Protein 1BD8 (pdb70)

Nearest PDB structures (foldseek):
  1bd8-assembly1_A  TM=1.006E+00  e=9.108E-25  Homo sapiens
  1bi8-assembly1_D  TM=9.959E-01  e=3.108E-21  Homo sapiens
  1blx-assembly1_B  TM=1.001E+00  e=1.678E-20  Mus musculus
  1ap7-assembly1_A  TM=9.132E-01  e=1.038E-16  Mus musculus
  1mx6-assembly2_B  TM=9.362E-01  e=1.649E-12  Homo sapiens

Structure (mmCIF, N/CA/C/O backbone):
data_1BD8
#
_entry.id   1BD8
#
_cell.length_a   28.470
_cell.length_b   54.560
_cell.length_c   45.590
_cell.angle_alpha   90.00
_cell.angle_beta   90.16
_cell.angle_gamma   90.00
#
_symmetry.space_group_name_H-M   'P 1 21 1'
#
loop_
_entity.id
_entity.type
_entity.pdbx_description
1 polymer 'P19INK4D CDK4/6 INHIBITOR'
2 water water
#
loop_
_atom_site.group_PDB
_atom_site.id
_atom_site.type_symbol
_atom_site.label_atom_id
_atom_site.label_alt_id
_atom_site.label_comp_id
_atom_site.label_asym_id
_atom_site.label_entity_id
_atom_site.label_seq_id
_atom_site.pdbx_PDB_ins_code
_atom_site.Cartn_x
_atom_site.Cartn_y
_atom_site.Cartn_z
_atom_site.occupancy
_atom_site.B_iso_or_equiv
_atom_site.auth_seq_id
_atom_site.auth_comp_id
_atom_site.auth_asym_id
_atom_site.auth_atom_id
_atom_site.pdbx_PDB_model_num
ATOM 1 N N . ARG A 1 1 ? 24.876 -7.669 37.755 1.00 19.80 7 ARG A N 1
ATOM 2 C CA . ARG A 1 1 ? 23.579 -7.228 38.333 1.00 15.93 7 ARG A CA 1
ATOM 3 C C . ARG A 1 1 ? 23.227 -5.778 38.018 1.00 12.32 7 ARG A C 1
ATOM 4 O O . ARG A 1 1 ? 22.020 -5.499 38.068 1.00 10.06 7 ARG A O 1
ATOM 12 N N . ALA A 1 2 ? 24.107 -4.883 37.637 1.00 10.57 8 ALA A N 1
ATOM 13 C CA . ALA A 1 2 ? 23.679 -3.531 37.254 1.00 10.12 8 ALA A CA 1
ATOM 14 C C . ALA A 1 2 ? 22.716 -3.641 36.060 1.00 8.79 8 ALA A C 1
ATOM 15 O O . ALA A 1 2 ? 21.661 -3.013 36.092 1.00 6.53 8 ALA A O 1
ATOM 17 N N . GLY A 1 3 ? 23.065 -4.427 35.050 1.00 8.27 9 GLY A N 1
ATOM 18 C CA . GLY A 1 3 ? 22.199 -4.656 33.892 1.00 9.32 9 GLY A CA 1
ATOM 19 C C . GLY A 1 3 ? 20.848 -5.233 34.237 1.00 9.28 9 GLY A C 1
ATOM 20 O O . GLY A 1 3 ? 19.827 -4.825 33.658 1.00 7.72 9 GLY A O 1
ATOM 21 N N . ASP A 1 4 ? 20.746 -6.135 35.230 1.00 10.04 10 ASP A N 1
ATOM 22 C CA . ASP A 1 4 ? 19.479 -6.655 35.669 1.00 8.90 10 ASP A CA 1
ATOM 23 C C . ASP A 1 4 ? 18.657 -5.578 36.366 1.00 7.39 10 ASP A C 1
ATOM 24 O O . ASP A 1 4 ? 17.451 -5.523 36.181 1.00 6.67 10 ASP A O 1
ATOM 29 N N . ARG A 1 5 ? 19.295 -4.757 37.216 1.00 6.24 11 ARG A N 1
ATOM 30 C CA . ARG A 1 5 ? 18.569 -3.698 37.905 1.00 6.14 11 ARG A CA 1
ATOM 31 C C . ARG A 1 5 ? 18.026 -2.647 36.943 1.00 4.18 11 ARG A C 1
ATOM 32 O O . ARG A 1 5 ? 16.893 -2.197 37.123 1.00 5.96 11 ARG A O 1
ATOM 40 N N . LEU A 1 6 ? 18.846 -2.252 35.982 1.00 6.09 12 LEU A N 1
ATOM 41 C CA . LEU A 1 6 ? 18.382 -1.228 35.030 1.00 6.74 12 LEU A CA 1
ATOM 42 C C . LEU A 1 6 ? 17.286 -1.800 34.152 1.00 7.19 12 LEU A C 1
ATOM 43 O O . LEU A 1 6 ? 16.281 -1.107 33.935 1.00 5.17 12 LEU A O 1
ATOM 48 N N . SER A 1 7 ? 17.479 -3.028 33.633 1.00 7.11 13 SER A N 1
ATOM 49 C CA . SER A 1 7 ? 16.412 -3.655 32.848 1.00 8.34 13 SER A CA 1
ATOM 50 C C . SER A 1 7 ? 15.106 -3.776 33.595 1.00 8.16 13 SER A C 1
ATOM 51 O O . SER A 1 7 ? 14.000 -3.522 33.070 1.00 6.23 13 SER A O 1
ATOM 54 N N . GLY A 1 8 ? 15.164 -4.227 34.846 1.00 6.94 14 GLY A N 1
ATOM 55 C CA . GLY A 1 8 ? 14.048 -4.366 35.741 1.00 7.26 14 GLY A CA 1
ATOM 56 C C . GLY A 1 8 ? 13.300 -3.067 35.999 1.00 6.79 14 GLY A C 1
ATOM 57 O O . GLY A 1 8 ? 12.074 -3.022 35.878 1.00 8.35 14 GLY A O 1
ATOM 58 N N . ALA A 1 9 ? 14.053 -1.990 36.271 1.00 6.38 15 ALA A N 1
ATOM 59 C CA . ALA A 1 9 ? 13.420 -0.684 36.458 1.00 6.27 15 ALA A CA 1
ATOM 60 C C . ALA A 1 9 ? 12.739 -0.216 35.171 1.00 4.38 15 ALA A C 1
ATOM 61 O O . ALA A 1 9 ? 11.650 0.343 35.202 1.00 5.07 15 ALA A O 1
ATOM 63 N N . ALA A 1 10 ? 13.423 -0.437 34.043 1.00 4.65 16 ALA A N 1
ATOM 64 C CA . ALA A 1 10 ? 12.821 -0.027 32.768 1.00 2.88 16 ALA A CA 1
ATOM 65 C C . ALA A 1 10 ? 11.579 -0.855 32.476 1.00 5.43 16 ALA A C 1
ATOM 66 O O . ALA A 1 10 ? 10.586 -0.308 31.983 1.00 3.71 16 ALA A O 1
ATOM 68 N N . ALA A 1 11 ? 11.604 -2.159 32.764 1.00 5.06 17 ALA A N 1
ATOM 69 C CA . ALA A 1 11 ? 10.431 -2.993 32.454 1.00 8.10 17 ALA A CA 1
ATOM 70 C C . ALA A 1 11 ? 9.239 -2.663 33.329 1.00 9.93 17 ALA A C 1
ATOM 71 O O . ALA A 1 11 ? 8.085 -2.868 32.938 1.00 10.18 17 ALA A O 1
ATOM 73 N N . ARG A 1 12 ? 9.458 -2.190 34.553 1.00 10.35 18 ARG A N 1
ATOM 74 C CA . ARG A 1 12 ? 8.409 -1.781 35.462 1.00 11.96 18 ARG A CA 1
ATOM 75 C C . ARG A 1 12 ? 7.885 -0.378 35.169 1.00 11.71 18 ARG A C 1
ATOM 76 O O . ARG A 1 12 ? 6.894 0.037 35.771 1.00 12.21 18 ARG A O 1
ATOM 84 N N . GLY A 1 13 ? 8.588 0.403 34.354 1.00 10.00 19 GLY A N 1
ATOM 85 C CA . GLY A 1 13 ? 8.211 1.773 34.059 1.00 10.91 19 GLY A CA 1
ATOM 86 C C . GLY A 1 13 ? 8.609 2.732 35.176 1.00 11.39 19 GLY A C 1
ATOM 87 O O . GLY A 1 13 ? 8.032 3.813 35.323 1.00 12.26 19 GLY A O 1
ATOM 88 N N . ASP A 1 14 ? 9.579 2.337 35.995 1.00 9.40 20 ASP A N 1
ATOM 89 C 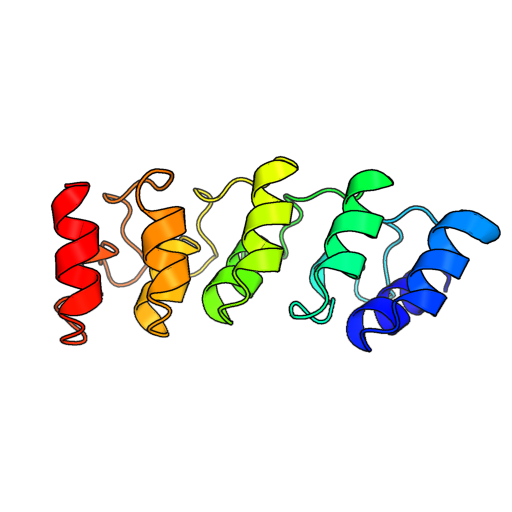CA . ASP A 1 14 ? 10.048 3.155 37.110 1.00 7.57 20 ASP A CA 1
ATOM 90 C C . ASP A 1 14 ? 11.052 4.173 36.592 1.00 6.37 20 ASP A C 1
ATOM 91 O O . ASP A 1 14 ? 12.258 3.958 36.615 1.00 6.36 20 ASP A O 1
ATOM 96 N N . VAL A 1 15 ? 10.544 5.340 36.202 1.00 6.66 21 VAL A N 1
ATOM 97 C CA . VAL A 1 15 ? 11.394 6.400 35.660 1.00 8.63 21 VAL A CA 1
ATOM 98 C C . VAL A 1 15 ? 12.401 6.944 36.665 1.00 8.42 21 VAL A C 1
ATOM 99 O O . VAL A 1 15 ? 13.526 7.277 36.268 1.00 6.33 21 VAL A O 1
ATOM 103 N N . GLN A 1 16 ? 11.979 7.087 37.915 1.00 7.92 22 GLN A N 1
ATOM 104 C CA . GLN A 1 16 ? 12.918 7.602 38.928 1.00 11.29 22 GLN A CA 1
ATOM 105 C C . GLN A 1 16 ? 14.072 6.650 39.176 1.00 8.75 22 GLN A C 1
ATOM 106 O O . GLN A 1 16 ? 15.218 7.091 39.368 1.00 9.58 22 GLN A O 1
ATOM 112 N N . GLU A 1 17 ? 13.826 5.334 39.207 1.00 7.45 23 GLU A N 1
ATOM 113 C CA . GLU A 1 17 ? 14.893 4.359 39.379 1.00 6.78 23 GLU A CA 1
ATOM 114 C C . GLU A 1 17 ? 15.824 4.340 38.175 1.00 4.98 23 GLU A C 1
ATOM 115 O O . GLU A 1 17 ? 17.056 4.339 38.303 1.00 5.51 23 GLU A O 1
ATOM 121 N N . VAL A 1 18 ? 15.262 4.442 36.971 1.00 2.24 24 VAL A N 1
ATOM 122 C CA . VAL A 1 18 ? 16.084 4.526 35.773 1.00 2.00 24 VAL A CA 1
ATOM 123 C C . VAL A 1 18 ? 16.965 5.775 35.864 1.00 3.43 24 VAL A C 1
ATOM 124 O O . VAL A 1 18 ? 18.164 5.672 35.627 1.00 3.05 24 VAL A O 1
ATOM 128 N N . ARG A 1 19 ? 16.418 6.927 36.251 1.00 4.19 25 ARG A N 1
ATOM 129 C CA . ARG A 1 19 ? 17.286 8.114 36.376 1.00 3.12 25 ARG A CA 1
ATOM 130 C C . ARG A 1 19 ? 18.389 7.961 37.415 1.00 3.69 25 ARG A C 1
ATOM 131 O O . ARG A 1 19 ? 19.515 8.413 37.230 1.00 3.65 25 ARG A O 1
ATOM 139 N N . ARG A 1 20 ? 18.048 7.383 38.547 1.00 5.19 26 ARG A N 1
ATOM 140 C CA . ARG A 1 20 ? 18.996 7.158 39.629 1.00 8.04 26 ARG A CA 1
ATOM 141 C C . ARG A 1 20 ? 20.140 6.297 39.124 1.00 6.40 26 ARG A C 1
ATOM 142 O O . ARG A 1 20 ? 21.295 6.622 39.356 1.00 4.21 26 ARG A O 1
ATOM 150 N N . LEU A 1 21 ? 19.823 5.209 38.390 1.00 3.95 27 LEU A N 1
ATOM 151 C CA . LEU A 1 21 ? 20.867 4.302 37.935 1.00 3.53 27 LEU A CA 1
ATOM 152 C C . LEU A 1 21 ? 21.770 4.955 36.895 1.00 5.10 27 LEU A C 1
ATOM 153 O O . LEU A 1 21 ? 22.986 4.806 36.894 1.00 5.24 27 LEU A O 1
ATOM 158 N N . LEU A 1 22 ? 21.150 5.692 35.972 1.00 5.55 28 LEU A N 1
ATOM 159 C CA . LEU A 1 22 ? 21.908 6.325 34.907 1.00 4.47 28 LEU A CA 1
ATOM 160 C C . LEU A 1 22 ? 22.730 7.527 35.373 1.00 3.72 28 LEU A C 1
ATOM 161 O O . LEU A 1 22 ? 23.843 7.698 34.851 1.00 6.67 28 LEU A O 1
ATOM 166 N N . HIS A 1 23 ? 22.168 8.336 36.263 1.00 4.58 29 HIS A N 1
ATOM 167 C CA . HIS A 1 23 ? 22.751 9.628 36.581 1.00 4.36 29 HIS A CA 1
ATOM 168 C C . HIS A 1 23 ? 23.465 9.696 37.929 1.00 5.64 29 HIS A C 1
ATOM 169 O O . HIS A 1 23 ? 24.248 10.640 38.085 1.00 7.50 29 HIS A O 1
ATOM 176 N N . ARG A 1 24 ? 23.108 8.806 38.834 1.00 5.14 30 ARG A N 1
ATOM 177 C CA . ARG A 1 24 ? 23.847 8.761 40.110 1.00 5.20 30 ARG A CA 1
ATOM 178 C C . ARG A 1 24 ? 24.784 7.557 40.109 1.00 5.68 30 ARG A C 1
ATOM 179 O O . ARG A 1 24 ? 26.022 7.769 40.246 1.00 5.21 30 ARG A O 1
ATOM 187 N N . GLU A 1 25 ? 24.363 6.349 39.795 1.00 5.71 31 GLU A N 1
ATOM 188 C CA . GLU A 1 25 ? 25.322 5.243 39.796 1.00 5.16 31 GLU A CA 1
ATOM 189 C C . GLU A 1 25 ? 26.175 5.242 38.543 1.00 6.54 31 GLU A C 1
ATOM 190 O O . GLU A 1 25 ? 27.289 4.732 38.541 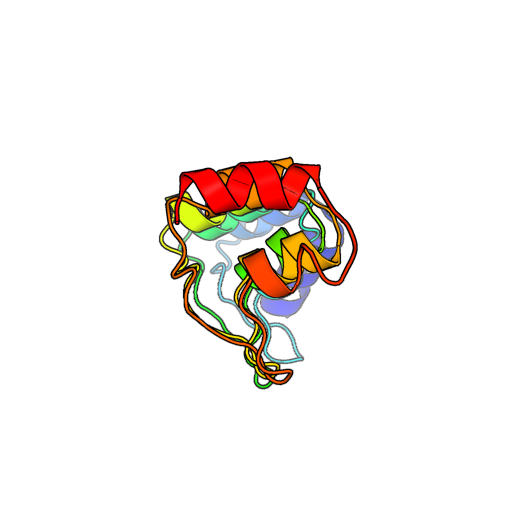1.00 7.84 31 GLU A O 1
ATOM 196 N N . LEU A 1 26 ? 25.723 5.863 37.460 1.00 5.42 32 LEU A N 1
ATOM 197 C CA . LEU A 1 26 ? 26.438 5.975 36.211 1.00 6.13 32 LEU A CA 1
ATOM 198 C C . LEU A 1 26 ? 26.536 4.613 35.499 1.00 6.61 32 LEU A C 1
ATOM 199 O O . LEU A 1 26 ? 27.523 4.232 34.881 1.00 7.04 32 LEU A O 1
ATOM 204 N N . VAL A 1 27 ? 25.446 3.840 35.597 1.00 4.95 33 VAL A N 1
ATOM 205 C CA . VAL A 1 27 ? 25.353 2.559 34.872 1.00 5.61 33 VAL A CA 1
ATOM 206 C C . VAL A 1 27 ? 25.262 2.934 33.393 1.00 5.60 33 VAL A C 1
ATOM 207 O O . VAL A 1 27 ? 24.544 3.898 33.065 1.00 6.18 33 VAL A O 1
ATOM 211 N N . HIS A 1 28 ? 25.941 2.237 32.484 1.00 5.66 34 HIS A N 1
ATOM 212 C CA . HIS A 1 28 ? 25.833 2.538 31.058 1.00 7.99 34 HIS A CA 1
ATOM 213 C C . HIS A 1 28 ? 24.513 1.956 30.567 1.00 7.79 34 HIS A C 1
ATOM 214 O O . HIS A 1 28 ? 24.127 0.866 30.971 1.00 5.93 34 HIS A O 1
ATOM 221 N N . PRO A 1 29 ? 23.789 2.662 29.696 1.00 7.29 35 PRO A N 1
ATOM 222 C CA . PRO A 1 29 ? 22.477 2.191 29.252 1.00 8.90 35 PRO A CA 1
ATOM 223 C C . PRO A 1 29 ? 22.526 0.895 28.491 1.00 10.23 35 PRO A C 1
ATOM 224 O O . PRO A 1 29 ? 21.468 0.241 28.446 1.00 13.34 35 PRO A O 1
ATOM 228 N N . ASP A 1 30 ? 23.646 0.484 27.910 1.00 11.10 36 ASP A N 1
ATOM 229 C CA . ASP A 1 30 ? 23.724 -0.818 27.241 1.00 13.07 36 ASP A CA 1
ATOM 230 C C . ASP A 1 30 ? 24.139 -1.944 28.210 1.00 11.79 36 ASP A C 1
ATOM 231 O O . ASP A 1 30 ? 24.367 -3.066 27.720 1.00 10.22 36 ASP A O 1
ATOM 236 N N . ALA A 1 31 ? 24.176 -1.783 29.524 1.00 10.56 37 ALA A N 1
ATOM 237 C CA . ALA A 1 31 ? 24.512 -2.881 30.441 1.00 10.34 37 ALA A CA 1
ATOM 238 C C . ALA A 1 31 ? 23.597 -4.083 30.213 1.00 10.22 37 ALA A C 1
ATOM 239 O O . ALA A 1 31 ? 22.374 -3.960 30.233 1.00 10.00 37 ALA A O 1
ATOM 241 N N . LEU A 1 32 ? 24.153 -5.269 30.005 1.00 8.69 38 LEU A N 1
ATOM 242 C CA . LEU A 1 32 ? 23.294 -6.429 29.714 1.00 9.61 38 LEU A CA 1
ATOM 243 C C . LEU A 1 32 ? 22.672 -7.086 30.924 1.00 9.84 38 LEU A C 1
ATOM 244 O O . LEU A 1 32 ? 23.344 -7.320 31.936 1.00 10.11 38 LEU A O 1
ATOM 249 N N . ASN A 1 33 ? 21.403 -7.467 30.840 1.00 8.48 39 ASN A N 1
ATOM 250 C CA . ASN A 1 33 ? 20.751 -8.236 31.890 1.00 8.61 39 ASN A CA 1
ATOM 251 C C . ASN A 1 33 ? 21.207 -9.690 31.719 1.00 8.61 39 ASN A C 1
ATOM 252 O O . ASN A 1 33 ? 21.965 -10.015 30.797 1.00 7.53 39 ASN A O 1
ATOM 257 N N . ARG A 1 34 ? 20.768 -10.566 32.604 1.00 9.83 40 ARG A N 1
ATOM 258 C CA . ARG A 1 34 ? 21.237 -11.956 32.594 1.00 12.70 40 ARG A CA 1
ATOM 259 C C . ARG A 1 34 ? 20.862 -12.734 31.343 1.00 12.77 40 ARG A C 1
ATOM 260 O O . ARG A 1 34 ? 21.548 -13.732 31.069 1.00 11.68 40 ARG A O 1
ATOM 268 N N . PHE A 1 35 ? 19.849 -12.284 30.609 1.00 10.27 41 PHE A N 1
ATOM 269 C CA . PHE A 1 35 ? 19.451 -12.956 29.374 1.00 10.52 41 PHE A CA 1
ATOM 270 C C . PHE A 1 35 ? 20.019 -12.315 28.124 1.00 11.71 41 PHE A C 1
ATOM 271 O O . PHE A 1 35 ? 19.593 -12.553 26.971 1.00 12.11 41 PHE A O 1
ATOM 279 N N . GLY A 1 36 ? 21.048 -11.482 28.292 1.00 9.22 42 GLY A N 1
ATOM 280 C CA . GLY A 1 36 ? 21.745 -10.840 27.217 1.00 10.81 42 GLY A CA 1
ATOM 281 C C . GLY A 1 36 ? 20.960 -9.693 26.572 1.00 8.64 42 GLY A C 1
ATOM 282 O O . GLY A 1 36 ? 21.260 -9.386 25.421 1.00 10.50 42 GLY A O 1
ATOM 283 N N . LYS A 1 37 ? 20.011 -9.094 27.257 1.00 7.25 43 LYS A N 1
ATOM 284 C CA . LYS A 1 37 ? 19.265 -7.978 26.653 1.00 5.70 43 LYS A CA 1
ATOM 285 C C . LYS A 1 37 ? 19.605 -6.636 27.312 1.00 6.61 43 LYS A C 1
ATOM 286 O O . LYS A 1 37 ? 20.018 -6.594 28.458 1.00 6.53 43 LYS A O 1
ATOM 292 N N . THR A 1 38 ? 19.328 -5.565 26.569 1.00 5.63 44 THR A N 1
ATOM 293 C CA . THR A 1 38 ? 19.514 -4.215 27.109 1.00 5.60 44 THR A CA 1
ATOM 294 C C . THR A 1 38 ? 18.143 -3.745 27.589 1.00 6.07 44 THR A C 1
ATOM 295 O O . THR A 1 38 ? 17.059 -4.206 27.180 1.00 3.73 44 THR A O 1
ATOM 299 N N . ALA A 1 39 ? 18.179 -2.708 28.431 1.00 4.47 45 ALA A N 1
ATOM 300 C CA . ALA A 1 39 ? 16.999 -2.095 28.999 1.00 4.30 45 ALA A CA 1
ATOM 301 C C . ALA A 1 39 ? 16.099 -1.569 27.879 1.00 5.16 45 ALA A C 1
ATOM 302 O O . ALA A 1 39 ? 14.890 -1.717 28.063 1.00 3.85 45 ALA A O 1
ATOM 304 N N . LEU A 1 40 ? 16.729 -1.066 26.808 1.00 4.35 46 LEU A N 1
ATOM 305 C CA . LEU A 1 40 ? 15.850 -0.586 25.706 1.00 5.75 46 LEU A CA 1
ATOM 306 C C . LEU A 1 40 ? 15.022 -1.701 25.088 1.00 6.15 46 LEU A C 1
ATOM 307 O O . LEU A 1 40 ? 13.934 -1.431 24.569 1.00 5.94 46 LEU A O 1
ATOM 312 N N . GLN A 1 41 ? 15.515 -2.930 25.063 1.00 5.30 47 GLN A N 1
ATOM 313 C CA . GLN A 1 41 ? 14.789 -4.071 24.528 1.00 5.31 47 GLN A CA 1
ATOM 314 C C . GLN A 1 41 ? 13.622 -4.538 25.347 1.00 5.98 47 GLN A C 1
ATOM 315 O O . GLN A 1 41 ? 12.641 -5.083 24.778 1.00 6.30 47 GLN A O 1
ATOM 321 N N . VAL A 1 42 ? 13.671 -4.379 26.676 1.00 5.09 48 VAL A N 1
ATOM 322 C CA . VAL A 1 42 ? 12.615 -4.903 27.535 1.00 6.91 48 VAL A CA 1
ATOM 323 C C . VAL A 1 42 ? 11.794 -3.868 28.279 1.00 7.19 48 VAL A C 1
ATOM 324 O O . VAL A 1 42 ? 10.983 -4.201 29.143 1.00 6.58 48 VAL A O 1
ATOM 328 N N . MET A 1 43 ? 11.984 -2.586 27.952 1.00 7.13 49 MET A N 1
ATOM 329 C CA . MET A 1 43 ? 11.294 -1.521 28.657 1.00 9.57 49 MET A CA 1
ATOM 330 C C . MET A 1 43 ? 9.789 -1.517 28.434 1.00 9.20 49 MET A C 1
ATOM 331 O O . MET A 1 43 ? 9.316 -2.081 27.450 1.00 10.42 49 MET A O 1
ATOM 336 N N . MET A 1 44 ? 9.072 -0.879 29.334 1.00 9.12 50 MET A N 1
ATOM 337 C CA . MET A 1 44 ? 7.634 -0.634 29.205 1.00 12.55 50 MET A CA 1
ATOM 338 C C . MET A 1 44 ? 7.514 0.387 28.082 1.00 10.97 50 MET A C 1
ATOM 339 O O . MET A 1 44 ? 7.890 1.545 28.339 1.00 9.97 50 MET A O 1
ATOM 344 N N . PHE A 1 45 ? 7.085 0.070 26.868 1.00 13.90 51 PHE A N 1
ATOM 345 C CA . PHE A 1 45 ? 7.160 1.053 25.785 1.00 14.38 51 PHE A CA 1
ATOM 346 C C . PHE A 1 45 ? 6.258 2.261 25.916 1.00 14.08 51 PHE A C 1
ATOM 347 O O . PHE A 1 45 ? 6.494 3.231 25.195 1.00 14.09 51 PHE A O 1
ATOM 355 N N . GLY A 1 46 ? 5.317 2.261 26.841 1.00 12.54 52 GLY A N 1
ATOM 356 C CA . GLY A 1 46 ? 4.502 3.401 27.202 1.00 14.01 52 GLY A CA 1
ATOM 357 C C . GLY A 1 46 ? 5.319 4.496 27.889 1.00 14.01 52 GLY A C 1
ATOM 358 O O . GLY A 1 46 ? 4.932 5.667 27.871 1.00 13.24 52 GLY A O 1
ATOM 359 N N . SER A 1 47 ? 6.439 4.151 28.530 1.00 13.48 53 SER A N 1
ATOM 360 C CA . SER A 1 47 ? 7.285 5.129 29.200 1.00 13.70 53 SER A CA 1
ATOM 361 C C . SER A 1 47 ? 8.255 5.816 28.246 1.00 11.14 53 SER A C 1
ATOM 362 O O . SER A 1 47 ? 9.447 5.452 28.155 1.00 9.84 53 SER A O 1
ATOM 365 N N . THR A 1 48 ? 7.815 6.876 27.573 1.00 10.03 54 THR A N 1
ATOM 366 C CA . THR A 1 48 ? 8.654 7.611 26.634 1.00 8.34 54 THR A CA 1
ATOM 367 C C . THR A 1 48 ? 9.883 8.186 27.337 1.00 6.95 54 THR A C 1
ATOM 368 O O . THR A 1 48 ? 10.965 8.249 26.775 1.00 7.42 54 THR A O 1
ATOM 372 N N . ALA A 1 49 ? 9.718 8.660 28.559 1.00 4.04 55 ALA A N 1
ATOM 373 C CA . ALA A 1 49 ? 10.822 9.236 29.335 1.00 4.49 55 ALA A CA 1
ATOM 374 C C . ALA A 1 49 ? 11.954 8.223 29.525 1.00 4.79 55 ALA A C 1
ATOM 375 O O . ALA A 1 49 ? 13.103 8.605 29.343 1.00 5.22 55 ALA A O 1
ATOM 377 N N . ILE A 1 50 ? 11.587 6.965 29.789 1.00 3.27 56 ILE A N 1
ATOM 378 C CA . ILE A 1 50 ? 12.626 5.935 29.943 1.00 3.39 56 ILE A CA 1
ATOM 379 C C . ILE A 1 50 ? 13.365 5.745 28.636 1.00 3.59 56 ILE A C 1
ATOM 380 O O . ILE A 1 50 ? 14.601 5.693 28.652 1.00 3.76 56 ILE A O 1
ATOM 385 N N . ALA A 1 51 ? 12.676 5.700 27.491 1.00 3.01 57 ALA A N 1
ATOM 386 C CA . ALA A 1 51 ? 13.371 5.530 26.227 1.00 2.69 57 A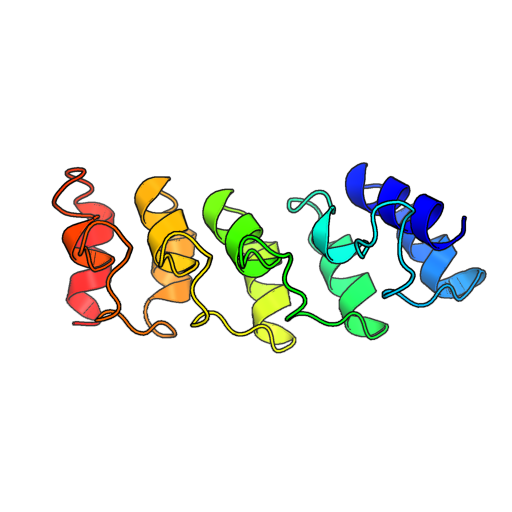LA A CA 1
ATOM 387 C C . ALA A 1 51 ? 14.340 6.681 25.940 1.00 4.48 57 ALA A C 1
ATOM 388 O O . ALA A 1 51 ? 15.492 6.496 25.542 1.00 3.36 57 ALA A O 1
ATOM 390 N N . LEU A 1 52 ? 13.838 7.907 26.162 1.00 3.18 58 LEU A N 1
ATOM 391 C CA . LEU A 1 52 ? 14.739 9.042 25.846 1.00 5.05 58 LEU A CA 1
ATOM 392 C C . LEU A 1 52 ? 15.897 9.145 26.819 1.00 2.24 58 LEU A C 1
ATOM 393 O O . LEU A 1 52 ? 17.019 9.504 26.452 1.00 4.80 58 LEU A O 1
ATOM 398 N N . GLU A 1 53 ? 15.673 8.842 28.088 1.00 3.21 59 GLU A N 1
ATOM 399 C CA . GLU A 1 53 ? 16.781 8.898 29.065 1.00 4.33 59 GLU A CA 1
ATOM 400 C C . GLU A 1 53 ? 17.880 7.934 28.646 1.00 3.97 59 GLU A C 1
ATOM 401 O O . GLU A 1 53 ? 19.087 8.219 28.720 1.00 3.33 59 GLU A O 1
ATOM 407 N N . LEU A 1 54 ? 17.510 6.698 28.286 1.00 3.51 60 LEU A N 1
ATOM 408 C CA . LEU A 1 54 ? 18.492 5.712 27.849 1.00 3.22 60 LEU A CA 1
ATOM 409 C C . LEU A 1 54 ? 19.249 6.133 26.605 1.00 2.84 60 LEU A C 1
ATOM 410 O O . LEU A 1 54 ? 20.464 6.046 26.453 1.00 4.03 60 LEU A O 1
ATOM 415 N N . LEU A 1 55 ? 18.487 6.667 25.638 1.00 2.81 61 LEU A N 1
ATOM 416 C CA . LEU A 1 55 ? 19.099 7.080 24.362 1.00 4.23 61 LEU A CA 1
ATOM 417 C C . LEU A 1 55 ? 20.043 8.265 24.530 1.00 4.81 61 LEU A C 1
ATOM 418 O O . LEU A 1 55 ? 21.130 8.283 23.932 1.00 5.82 61 LEU A O 1
ATOM 423 N N . LYS A 1 56 ? 19.664 9.195 25.404 1.00 5.70 62 LYS A N 1
ATOM 424 C CA . LYS A 1 56 ? 20.564 10.359 25.613 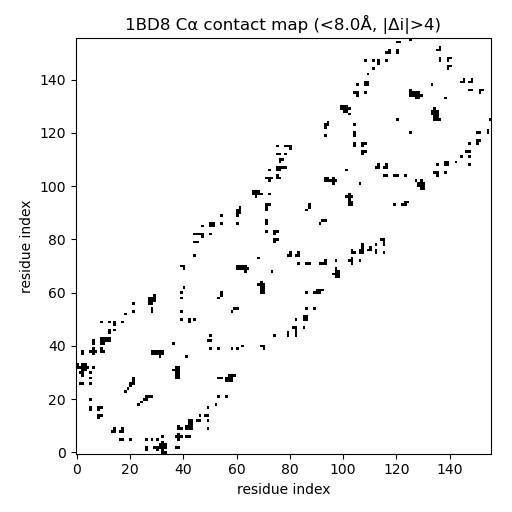1.00 6.84 62 LYS A CA 1
ATOM 425 C C . LYS A 1 56 ? 21.869 9.939 26.246 1.00 7.03 62 LYS A C 1
ATOM 426 O O . LYS A 1 56 ? 22.896 10.587 26.007 1.00 7.09 62 LYS A O 1
ATOM 432 N N . GLN A 1 57 ? 21.856 8.870 27.048 1.00 6.44 63 GLN A N 1
ATOM 433 C CA . GLN A 1 57 ? 23.078 8.379 27.687 1.00 7.79 63 GLN A CA 1
ATOM 434 C C . GLN A 1 57 ? 23.864 7.401 26.826 1.00 7.99 63 GLN A C 1
ATOM 435 O O . GLN A 1 57 ? 24.931 6.947 27.253 1.00 9.37 63 GLN A O 1
ATOM 441 N N . GLY A 1 58 ? 23.424 7.084 25.622 1.00 6.86 64 GLY A N 1
ATOM 442 C CA . GLY A 1 58 ? 24.181 6.302 24.667 1.00 7.96 64 GLY A CA 1
ATOM 443 C C . GLY A 1 58 ? 23.636 4.924 24.318 1.00 8.42 64 GLY A C 1
ATOM 444 O O . GLY A 1 58 ? 24.398 4.169 23.702 1.00 8.57 64 GLY A O 1
ATOM 445 N N . ALA A 1 59 ? 22.406 4.609 24.692 1.00 6.61 65 ALA A N 1
ATOM 446 C CA . ALA A 1 59 ? 21.868 3.285 24.366 1.00 5.84 65 ALA A CA 1
ATOM 447 C C . ALA A 1 59 ? 21.878 3.093 22.849 1.00 5.55 65 ALA A C 1
ATOM 448 O O . ALA A 1 59 ? 21.623 4.055 22.117 1.00 6.56 65 ALA A O 1
ATOM 450 N N . SER A 1 60 ? 22.117 1.839 22.423 1.00 6.25 66 SER A N 1
ATOM 451 C CA . SER A 1 60 ? 22.086 1.658 20.944 1.00 6.94 66 SER A CA 1
ATOM 452 C C . SER A 1 60 ? 20.679 1.344 20.484 1.00 5.37 66 SER A C 1
ATOM 453 O O . SER A 1 60 ? 20.040 0.354 20.875 1.00 3.64 66 SER A O 1
ATOM 456 N N . PRO A 1 61 ? 20.141 2.157 19.560 1.00 5.09 67 PRO A N 1
ATOM 457 C CA . PRO A 1 61 ? 18.772 2.009 19.105 1.00 4.89 67 PRO A CA 1
ATOM 458 C C . PRO A 1 61 ? 18.517 0.844 18.162 1.00 4.96 67 PRO A C 1
ATOM 459 O O . PRO A 1 61 ? 17.411 0.288 18.145 1.00 6.74 67 PRO A O 1
ATOM 463 N N . ASN A 1 62 ? 19.543 0.409 17.451 1.00 3.53 68 ASN A N 1
ATOM 464 C CA . ASN A 1 62 ? 19.404 -0.651 16.458 1.00 4.63 68 ASN A CA 1
ATOM 465 C C . ASN A 1 62 ? 19.668 -2.062 16.966 1.00 3.59 68 ASN A C 1
ATOM 466 O O . ASN A 1 62 ? 19.762 -2.972 16.141 1.00 5.17 68 ASN A O 1
ATOM 471 N N . VAL A 1 63 ? 19.722 -2.243 18.272 1.00 3.31 69 VAL A N 1
ATOM 472 C CA . VAL A 1 63 ? 19.920 -3.567 18.873 1.00 4.52 69 VAL A CA 1
ATOM 473 C C . VAL A 1 63 ? 18.864 -4.516 18.335 1.00 5.65 69 VAL A C 1
ATOM 474 O O . VAL A 1 63 ? 17.692 -4.126 18.132 1.00 6.34 69 VAL A O 1
ATOM 478 N N . GLN A 1 64 ? 19.245 -5.770 18.091 1.00 4.65 70 GLN A N 1
ATOM 479 C CA . GLN A 1 64 ? 18.251 -6.704 17.508 1.00 6.43 70 GLN A CA 1
ATOM 480 C C . GLN A 1 64 ? 18.446 -8.072 18.127 1.00 8.63 70 GLN A C 1
ATOM 481 O O . GLN A 1 64 ? 19.622 -8.404 18.332 1.00 9.45 70 GLN A O 1
ATOM 487 N N . ASP A 1 65 ? 17.388 -8.809 18.413 1.00 7.88 71 ASP A N 1
ATOM 488 C CA . ASP A 1 65 ? 17.576 -10.148 18.982 1.00 9.86 71 ASP A CA 1
ATOM 489 C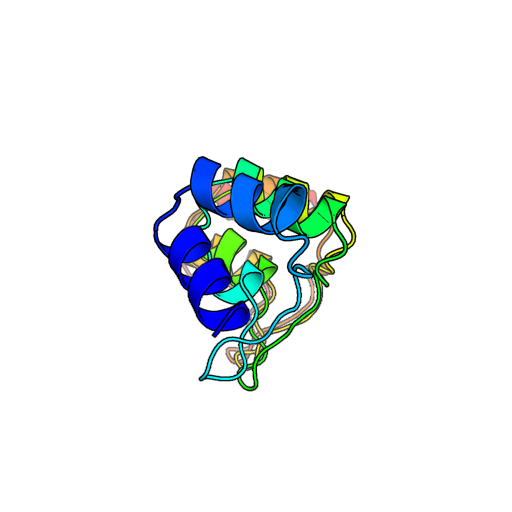 C . ASP A 1 65 ? 17.687 -11.141 17.845 1.00 9.25 71 ASP A C 1
ATOM 490 O O . ASP A 1 65 ? 17.720 -10.747 16.675 1.00 8.95 71 ASP A O 1
ATOM 495 N N . THR A 1 66 ? 17.702 -12.457 18.137 1.00 8.19 72 THR A N 1
ATOM 496 C CA . THR A 1 66 ? 17.939 -13.407 17.016 1.00 7.65 72 THR A CA 1
ATOM 497 C C . THR A 1 66 ? 16.709 -13.701 16.193 1.00 7.74 72 THR A C 1
ATOM 498 O O . THR A 1 66 ? 16.768 -14.386 15.150 1.00 8.29 72 THR A O 1
ATOM 502 N N . SER A 1 67 ? 15.567 -13.159 16.596 1.00 6.16 73 SER A N 1
ATOM 503 C CA . SER A 1 67 ? 14.335 -13.258 15.826 1.00 6.91 73 SER A CA 1
ATOM 504 C C . SER A 1 67 ? 14.249 -12.058 14.872 1.00 8.20 73 SER A C 1
ATOM 505 O O . SER A 1 67 ? 13.245 -11.895 14.171 1.00 7.55 73 SER A O 1
ATOM 508 N N . GLY A 1 68 ? 15.246 -11.184 14.904 1.00 6.16 74 GLY A N 1
ATOM 509 C CA . GLY A 1 68 ? 15.330 -9.986 14.107 1.00 5.98 74 GLY A CA 1
ATOM 510 C C . GLY A 1 68 ? 14.514 -8.825 14.639 1.00 5.96 74 GLY A C 1
ATOM 511 O O . GLY A 1 68 ? 14.274 -7.804 13.965 1.00 7.63 74 GLY A O 1
ATOM 512 N N . THR A 1 69 ? 14.074 -8.906 15.881 1.00 3.84 75 THR A N 1
ATOM 513 C CA . THR A 1 69 ? 13.223 -7.905 16.512 1.00 4.82 75 THR A CA 1
ATOM 514 C C . THR A 1 69 ? 14.026 -6.824 17.213 1.00 5.52 75 THR A C 1
ATOM 515 O O . THR A 1 69 ? 14.884 -7.129 18.053 1.00 4.82 75 THR A O 1
ATOM 519 N N . SER A 1 70 ? 13.735 -5.559 16.911 1.00 4.06 76 SER A N 1
ATOM 520 C CA . SER A 1 70 ? 14.366 -4.451 17.631 1.00 4.08 76 SER A CA 1
ATOM 521 C C . SER A 1 70 ? 13.260 -3.679 18.336 1.00 4.38 76 SER A C 1
ATOM 522 O O . SER A 1 70 ? 12.050 -3.854 18.094 1.00 4.26 76 SER A O 1
ATOM 525 N N . PRO A 1 71 ? 13.657 -2.677 19.141 1.00 2.97 77 PRO A N 1
ATOM 526 C CA . PRO A 1 71 ? 12.714 -1.841 19.846 1.00 3.67 77 PRO A CA 1
ATOM 527 C C . PRO A 1 71 ? 11.734 -1.140 18.900 1.00 2.00 77 PRO A C 1
ATOM 528 O O . PRO A 1 71 ? 10.584 -1.048 19.312 1.00 2.65 77 PRO A O 1
ATOM 532 N N . VAL A 1 72 ? 12.129 -0.716 17.721 1.00 4.35 78 VAL A N 1
ATOM 533 C CA . VAL A 1 72 ? 11.156 -0.094 16.823 1.00 5.35 78 VAL A CA 1
ATOM 534 C C . VAL A 1 72 ? 10.049 -1.058 16.402 1.00 4.92 78 VAL A C 1
ATOM 535 O O . VAL A 1 72 ? 8.897 -0.585 16.247 1.00 3.49 78 VAL A O 1
ATOM 539 N N . HIS A 1 73 ? 10.337 -2.342 16.222 1.00 3.74 79 HIS A N 1
ATOM 540 C CA . HIS A 1 73 ? 9.310 -3.305 15.842 1.00 3.84 79 HIS A CA 1
ATOM 541 C C . HIS A 1 73 ? 8.277 -3.404 16.949 1.00 3.45 79 HIS A C 1
ATOM 542 O O . HIS A 1 73 ? 7.059 -3.346 16.732 1.00 3.19 79 HIS A O 1
ATOM 549 N N . ASP A 1 74 ? 8.773 -3.595 18.177 1.00 3.14 80 ASP A N 1
ATOM 550 C CA . ASP A 1 74 ? 7.872 -3.722 19.324 1.00 3.98 80 ASP A CA 1
ATOM 551 C C . ASP A 1 74 ? 7.105 -2.436 19.586 1.00 4.37 80 ASP A C 1
ATOM 552 O O . ASP A 1 74 ? 5.903 -2.501 19.892 1.00 3.60 80 ASP A O 1
ATOM 557 N N . ALA A 1 75 ? 7.706 -1.266 19.429 1.00 3.63 81 ALA A N 1
ATOM 558 C CA . ALA A 1 75 ? 6.960 -0.017 19.655 1.00 5.09 81 ALA A CA 1
ATOM 559 C C . ALA A 1 75 ? 5.857 0.194 18.615 1.00 4.50 81 ALA A C 1
ATOM 560 O O . ALA A 1 75 ? 4.796 0.699 18.979 1.00 5.10 81 ALA A O 1
ATOM 562 N N . ALA A 1 76 ? 6.099 -0.169 17.376 1.00 3.78 82 ALA A N 1
ATOM 563 C CA . ALA A 1 76 ? 5.105 -0.049 16.328 1.00 4.78 82 ALA A CA 1
ATOM 564 C C . ALA A 1 76 ? 3.966 -1.046 16.511 1.00 4.53 82 ALA A C 1
ATOM 565 O O . ALA A 1 76 ? 2.786 -0.698 16.372 1.00 4.07 82 ALA A O 1
ATOM 567 N N . ARG A 1 77 ? 4.329 -2.281 16.853 1.00 5.20 83 ARG A N 1
ATOM 568 C CA . ARG A 1 77 ? 3.315 -3.343 17.013 1.00 5.91 83 ARG A CA 1
ATOM 569 C C . ARG A 1 77 ? 2.364 -3.040 18.150 1.00 6.09 83 ARG A C 1
ATOM 570 O O . ARG A 1 77 ? 1.174 -3.367 18.081 1.00 7.07 83 ARG A O 1
ATOM 578 N N . THR A 1 78 ? 2.870 -2.412 19.232 1.00 5.31 84 THR A N 1
ATOM 579 C CA . THR A 1 78 ? 2.053 -2.116 20.387 1.00 7.54 84 THR A CA 1
ATOM 580 C C . THR A 1 78 ? 1.459 -0.705 20.384 1.00 6.76 84 THR A C 1
ATOM 581 O O . THR A 1 78 ? 0.715 -0.374 21.306 1.00 6.98 84 THR A O 1
ATOM 585 N N . GLY A 1 79 ? 1.749 0.081 19.368 1.00 5.76 85 GLY A N 1
ATOM 586 C CA . GLY A 1 79 ? 1.073 1.360 19.152 1.00 4.81 85 GLY A CA 1
ATOM 587 C C . GLY A 1 79 ? 1.565 2.553 19.911 1.00 6.90 85 GLY A C 1
ATOM 588 O O . GLY A 1 79 ? 0.916 3.608 20.012 1.00 6.81 85 GLY A O 1
ATOM 589 N N . PHE A 1 80 ? 2.786 2.463 20.436 1.00 7.09 86 PHE A N 1
ATOM 590 C CA . PHE A 1 80 ? 3.306 3.533 21.290 1.00 7.90 86 PHE A CA 1
ATOM 591 C C . PHE A 1 80 ? 3.997 4.581 20.457 1.00 8.34 86 PHE A C 1
ATOM 592 O O . PHE A 1 80 ? 5.215 4.542 20.310 1.00 7.02 86 PHE A O 1
ATOM 600 N N . LEU A 1 81 ? 3.206 5.496 19.888 1.00 7.22 87 LEU A N 1
ATOM 601 C CA . LEU A 1 81 ? 3.737 6.445 18.914 1.00 6.93 87 LEU A CA 1
ATOM 602 C C . LEU A 1 81 ? 4.760 7.417 19.489 1.00 6.03 87 LEU A C 1
ATOM 603 O O . LEU A 1 81 ? 5.747 7.668 18.813 1.00 4.38 87 LEU A O 1
ATOM 608 N N . ASP A 1 82 ? 4.554 7.885 20.711 1.00 5.58 88 ASP A N 1
ATOM 609 C CA . ASP A 1 82 ? 5.499 8.876 21.280 1.00 7.45 88 ASP A CA 1
ATOM 610 C C . ASP A 1 82 ? 6.873 8.252 21.496 1.00 6.55 88 ASP A C 1
ATOM 611 O O . ASP A 1 82 ? 7.894 8.895 21.276 1.00 6.45 88 ASP A O 1
ATOM 616 N N . THR A 1 83 ? 6.861 6.974 21.886 1.00 3.72 89 THR A N 1
ATOM 617 C CA . THR A 1 83 ? 8.131 6.273 22.050 1.00 5.26 89 THR A CA 1
ATOM 618 C C . THR A 1 83 ? 8.785 5.965 20.718 1.00 4.06 89 THR A C 1
ATOM 619 O O . THR A 1 83 ? 9.998 6.112 20.508 1.00 3.46 89 THR A O 1
ATOM 623 N N . LEU A 1 84 ? 7.968 5.574 19.736 1.00 3.72 90 L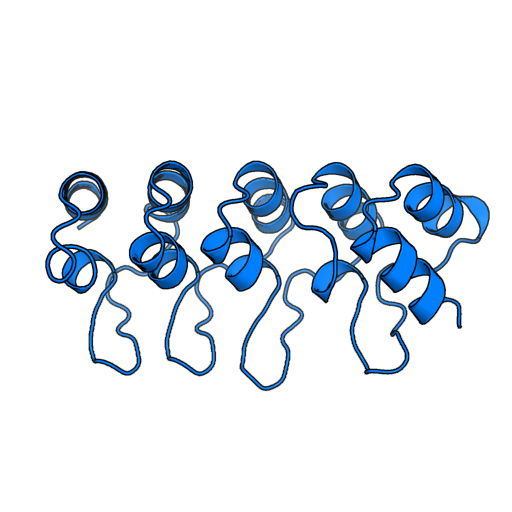EU A N 1
ATOM 624 C CA . LEU A 1 84 ? 8.513 5.337 18.382 1.00 3.50 90 LEU A CA 1
ATOM 625 C C . LEU A 1 84 ? 9.134 6.605 17.852 1.00 3.51 90 LEU A C 1
ATOM 626 O O . LEU A 1 84 ? 10.205 6.559 17.237 1.00 3.94 90 LEU A O 1
ATOM 631 N N . LYS A 1 85 ? 8.494 7.784 18.001 1.00 4.16 91 LYS A N 1
ATOM 632 C CA . LYS A 1 85 ? 9.091 9.040 17.540 1.00 5.07 91 LYS A CA 1
ATOM 633 C C . LYS A 1 85 ? 10.442 9.330 18.182 1.00 5.63 91 LYS A C 1
ATOM 634 O O . LYS A 1 85 ? 11.355 9.728 17.473 1.00 4.33 91 LYS A O 1
ATOM 640 N N . VAL A 1 86 ? 10.622 9.090 19.482 1.00 6.13 92 VAL A N 1
ATOM 641 C CA . VAL A 1 86 ? 11.913 9.309 20.117 1.00 7.33 92 VAL A CA 1
ATOM 642 C C . VAL A 1 86 ? 12.957 8.326 19.608 1.00 5.91 92 VAL A C 1
ATOM 643 O O . VAL A 1 86 ? 14.118 8.680 19.403 1.00 5.65 92 VAL A O 1
ATOM 647 N N . LEU A 1 87 ? 12.576 7.070 19.347 1.00 5.29 93 LEU A N 1
ATOM 648 C CA . LEU A 1 87 ? 13.484 6.075 18.821 1.00 5.81 93 LEU A CA 1
ATOM 649 C C . LEU A 1 87 ? 13.987 6.508 17.446 1.00 5.77 93 LEU A C 1
ATOM 650 O O . LEU A 1 87 ? 15.192 6.492 17.174 1.00 6.20 93 LEU A O 1
ATOM 655 N N . VAL A 1 88 ? 13.061 6.920 16.578 1.00 4.53 94 VAL A N 1
ATOM 656 C CA . VAL A 1 88 ? 13.455 7.336 15.232 1.00 5.97 94 VAL A CA 1
ATOM 657 C C . VAL A 1 88 ? 14.290 8.616 15.276 1.00 6.51 94 VAL A C 1
ATOM 658 O O . VAL A 1 88 ? 15.269 8.731 14.546 1.00 6.70 94 VAL A O 1
ATOM 662 N N . GLU A 1 89 ? 13.930 9.568 16.130 1.00 6.67 95 GLU A N 1
ATOM 663 C CA . GLU A 1 89 ? 14.665 10.819 16.299 1.00 8.25 95 GLU A CA 1
ATOM 664 C C . GLU A 1 89 ? 16.112 10.555 16.692 1.00 8.14 95 GLU A C 1
ATOM 665 O O . GLU A 1 89 ? 17.026 11.230 16.169 1.00 8.78 95 GLU A O 1
ATOM 671 N N . HIS A 1 90 ? 16.345 9.507 17.492 1.00 7.71 96 HIS A N 1
ATOM 672 C CA . HIS A 1 90 ? 17.697 9.143 17.872 1.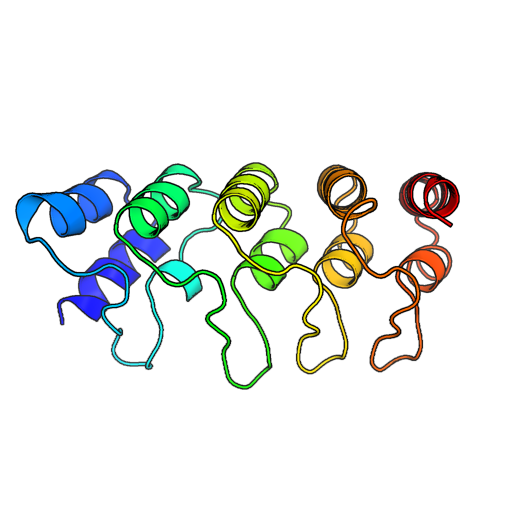00 9.64 96 HIS A CA 1
ATOM 673 C C . HIS A 1 90 ? 18.377 8.089 17.024 1.00 12.04 96 HIS A C 1
ATOM 674 O O . HIS A 1 90 ? 19.374 7.493 17.484 1.00 11.06 96 HIS A O 1
ATOM 681 N N . GLY A 1 91 ? 17.970 7.917 15.763 1.00 11.52 97 GLY A N 1
ATOM 682 C CA . GLY A 1 91 ? 18.686 7.085 14.818 1.00 11.59 97 GLY A CA 1
ATOM 683 C C . GLY A 1 91 ? 18.284 5.657 14.593 1.00 9.80 97 GLY A C 1
ATOM 684 O O . GLY A 1 91 ? 19.036 4.869 13.991 1.00 11.18 97 GLY A O 1
ATOM 685 N N . ALA A 1 92 ? 17.118 5.244 15.073 1.00 6.83 98 ALA A N 1
ATOM 686 C CA . ALA A 1 92 ? 16.656 3.878 14.850 1.00 5.76 98 ALA A CA 1
ATOM 687 C C . ALA A 1 92 ? 16.190 3.724 13.395 1.00 5.72 98 ALA A C 1
ATOM 688 O O . ALA A 1 92 ? 15.397 4.540 12.941 1.00 8.96 98 ALA A O 1
ATOM 690 N N . ASP A 1 93 ? 16.618 2.667 12.717 1.00 4.82 99 ASP A N 1
ATOM 691 C CA . ASP A 1 93 ? 16.216 2.376 11.350 1.00 4.93 99 ASP A CA 1
ATOM 692 C C . ASP A 1 93 ? 14.829 1.747 11.330 1.00 5.70 99 ASP A C 1
ATOM 693 O O . ASP A 1 93 ? 14.632 0.710 11.972 1.00 6.72 99 ASP A O 1
ATOM 698 N N . VAL A 1 94 ? 13.888 2.286 10.538 1.00 5.65 100 VAL A N 1
ATOM 699 C CA . VAL A 1 94 ? 12.577 1.627 10.464 1.00 5.31 100 VAL A CA 1
ATOM 700 C C . VAL A 1 94 ? 12.434 0.774 9.206 1.00 4.80 100 VAL A C 1
ATOM 701 O O . VAL A 1 94 ? 11.319 0.280 8.955 1.00 3.50 100 VAL A O 1
ATOM 705 N N . ASN A 1 95 ? 13.501 0.522 8.480 1.00 4.80 101 ASN A N 1
ATOM 706 C CA . ASN A 1 95 ? 13.429 -0.308 7.272 1.00 5.11 101 ASN A CA 1
ATOM 707 C C . ASN A 1 95 ? 14.066 -1.681 7.403 1.00 6.43 101 ASN A C 1
ATOM 708 O O . ASN A 1 95 ? 14.231 -2.361 6.369 1.00 6.53 101 ASN A O 1
ATOM 713 N N . VAL A 1 96 ? 14.377 -2.128 8.617 1.00 6.02 102 VAL A N 1
ATOM 714 C CA . VAL A 1 96 ? 14.994 -3.445 8.827 1.00 6.02 102 VAL A CA 1
ATOM 715 C C . VAL A 1 96 ? 13.896 -4.450 9.152 1.00 4.84 102 VAL A C 1
ATOM 716 O O . VAL A 1 96 ? 13.132 -4.265 10.088 1.00 5.22 102 VAL A O 1
ATOM 720 N N . PRO A 1 97 ? 13.839 -5.525 8.391 1.00 7.25 103 PRO A N 1
ATOM 721 C CA . PRO A 1 97 ? 12.766 -6.491 8.589 1.00 6.38 103 PRO A CA 1
ATOM 722 C C . PRO A 1 97 ? 13.090 -7.418 9.755 1.00 6.29 103 PRO A C 1
ATOM 723 O O . PRO A 1 97 ? 14.264 -7.719 9.985 1.00 7.03 103 PRO A O 1
ATOM 727 N N . ASP A 1 98 ? 12.082 -7.911 10.422 1.00 5.32 104 ASP A N 1
ATOM 728 C CA . ASP A 1 98 ? 12.286 -8.913 11.481 1.00 6.12 104 ASP A CA 1
ATOM 729 C C . ASP A 1 98 ? 12.371 -10.279 10.796 1.00 6.78 104 ASP A C 1
ATOM 730 O O . ASP A 1 98 ? 12.363 -10.370 9.565 1.00 6.44 104 ASP A O 1
ATOM 735 N N . GLY A 1 99 ? 12.419 -11.362 11.570 1.00 6.11 105 GLY A N 1
ATOM 736 C CA . GLY A 1 99 ? 12.530 -12.703 11.014 1.00 7.28 105 GLY A CA 1
ATOM 737 C C . GLY A 1 99 ? 11.264 -13.166 10.288 1.00 9.57 105 GLY A C 1
ATOM 738 O O . GLY A 1 99 ? 11.316 -14.219 9.631 1.00 11.41 105 GLY A O 1
ATOM 739 N N . THR A 1 100 ? 10.149 -12.472 10.399 1.00 8.40 106 THR A N 1
ATOM 740 C CA . THR A 1 100 ? 8.913 -12.800 9.686 1.00 8.23 106 THR A CA 1
ATOM 741 C C . THR A 1 100 ? 8.851 -12.035 8.362 1.00 8.24 106 THR A C 1
ATOM 742 O O . THR A 1 100 ? 7.853 -12.115 7.614 1.00 10.10 106 THR A O 1
ATOM 746 N N . GLY A 1 101 ? 9.838 -11.202 8.074 1.00 5.92 107 GLY A N 1
ATOM 747 C CA . GLY A 1 101 ? 9.921 -10.370 6.899 1.00 5.37 107 GLY A CA 1
ATOM 748 C C . GLY A 1 101 ? 9.194 -9.030 7.113 1.00 5.82 107 GLY A C 1
ATOM 749 O O . GLY A 1 101 ? 9.114 -8.204 6.199 1.00 5.65 107 GLY A O 1
ATOM 750 N N . ALA A 1 102 ? 8.747 -8.766 8.330 1.00 5.14 108 ALA A N 1
ATOM 751 C CA . ALA A 1 102 ? 7.980 -7.574 8.624 1.00 5.65 108 ALA A CA 1
ATOM 752 C C . ALA A 1 102 ? 8.753 -6.317 8.969 1.00 5.00 108 ALA A C 1
ATOM 753 O O . ALA A 1 102 ? 9.672 -6.351 9.795 1.00 5.06 108 ALA A O 1
ATOM 755 N N . LEU A 1 103 ? 8.381 -5.185 8.339 1.00 3.56 109 LEU A N 1
ATOM 756 C CA . LEU A 1 103 ? 8.932 -3.929 8.831 1.00 4.67 109 LEU A CA 1
ATOM 757 C C . LEU A 1 103 ? 8.044 -3.535 10.005 1.00 3.99 109 LEU A C 1
ATOM 758 O O . LEU A 1 103 ? 6.909 -4.022 10.105 1.00 5.09 109 LEU A O 1
ATOM 763 N N . PRO A 1 104 ? 8.469 -2.558 10.798 1.00 2.21 110 PRO A N 1
ATOM 764 C CA . PRO A 1 104 ? 7.624 -1.969 11.814 1.00 2.78 110 PRO A CA 1
ATOM 765 C C . PRO A 1 104 ? 6.301 -1.530 11.179 1.00 2.56 110 PRO A C 1
ATOM 766 O O . PRO A 1 104 ? 5.251 -1.798 11.799 1.00 3.18 110 PRO A O 1
ATOM 770 N N . ILE A 1 105 ? 6.261 -0.995 9.953 1.00 2.33 111 ILE A N 1
ATOM 771 C CA . ILE A 1 105 ? 4.940 -0.577 9.404 1.00 2.87 111 ILE A CA 1
ATOM 772 C C . ILE A 1 105 ? 4.015 -1.761 9.177 1.00 3.04 111 ILE A C 1
ATOM 773 O O . ILE A 1 105 ? 2.787 -1.629 9.335 1.00 4.03 111 ILE A O 1
ATOM 778 N N . HIS A 1 106 ? 4.538 -2.925 8.765 1.00 3.20 112 HIS A N 1
ATOM 779 C CA . HIS A 1 106 ? 3.679 -4.092 8.587 1.00 3.73 112 HIS A CA 1
ATOM 780 C C . HIS A 1 106 ? 3.054 -4.445 9.928 1.00 3.31 112 HIS A C 1
ATOM 781 O O . HIS A 1 106 ? 1.856 -4.765 9.990 1.00 2.89 112 HIS A O 1
ATOM 788 N N . LEU A 1 107 ? 3.825 -4.422 11.008 1.00 2.02 113 LEU A N 1
ATOM 789 C CA . LEU A 1 107 ? 3.276 -4.740 12.321 1.00 2.47 113 LEU A CA 1
ATOM 790 C C . LEU A 1 107 ? 2.184 -3.806 12.768 1.00 2.66 113 LEU A C 1
ATOM 791 O O . LEU A 1 107 ? 1.200 -4.250 13.395 1.00 3.98 113 LEU A O 1
ATOM 796 N N . ALA A 1 108 ? 2.346 -2.502 12.532 1.00 3.59 114 ALA A N 1
ATOM 797 C CA . ALA A 1 108 ? 1.342 -1.507 12.893 1.00 3.86 114 ALA A CA 1
ATOM 798 C C . ALA A 1 108 ? 0.087 -1.673 12.042 1.00 3.12 114 ALA A C 1
ATOM 799 O O . ALA A 1 108 ? -0.998 -1.468 12.580 1.00 4.43 114 ALA A O 1
ATOM 801 N N . VAL A 1 109 ? 0.236 -2.074 10.802 1.00 2.78 115 VAL A N 1
ATOM 802 C CA . VAL A 1 109 ? -0.923 -2.334 9.937 1.00 3.40 115 VAL A CA 1
ATOM 803 C C . VAL A 1 109 ? -1.719 -3.522 10.436 1.00 3.85 115 VAL A C 1
ATOM 804 O O . VAL A 1 109 ? -2.950 -3.516 10.530 1.00 5.44 115 VAL A O 1
ATOM 808 N N . GLN A 1 110 ? -1.016 -4.574 10.837 1.00 4.28 116 GLN A N 1
ATOM 809 C CA . GLN A 1 110 ? -1.653 -5.803 11.314 1.00 7.40 116 GLN A CA 1
ATOM 810 C C . GLN A 1 110 ? -2.481 -5.530 12.546 1.00 7.73 116 GLN A C 1
ATOM 811 O O . GLN A 1 110 ? -3.599 -6.047 12.725 1.00 7.99 116 GLN A O 1
ATOM 817 N N . GLU A 1 111 ? -1.906 -4.681 13.420 1.00 4.73 117 GLU A N 1
ATOM 818 C CA . GLU A 1 111 ? -2.594 -4.378 14.666 1.00 4.33 117 GLU A CA 1
ATOM 819 C C . GLU A 1 111 ? -3.578 -3.229 14.592 1.00 5.18 117 GLU A C 1
ATOM 820 O O . GLU A 1 111 ? -4.338 -2.999 15.548 1.00 6.62 117 GLU A O 1
ATOM 826 N N . GLY A 1 112 ? -3.643 -2.483 13.510 1.00 4.47 118 GLY A N 1
ATOM 827 C CA . GLY A 1 112 ? -4.596 -1.399 13.335 1.00 4.34 118 GLY A CA 1
ATOM 828 C C . GLY A 1 112 ? -4.179 -0.071 13.928 1.00 4.70 118 GLY A C 1
ATOM 829 O O . GLY A 1 112 ? -5.062 0.748 14.258 1.00 5.70 118 GLY A O 1
ATOM 830 N N . HIS A 1 113 ? -2.889 0.180 14.113 1.00 2.54 119 HIS A N 1
ATOM 831 C CA . HIS A 1 113 ? -2.462 1.447 14.699 1.00 3.61 119 HIS A CA 1
ATOM 832 C C . HIS A 1 113 ? -2.329 2.534 13.651 1.00 4.12 119 HIS A C 1
ATOM 833 O O . HIS A 1 113 ? -1.239 2.827 13.174 1.00 2.95 119 HIS A O 1
ATOM 840 N N . THR A 1 114 ? -3.452 3.199 13.406 1.00 4.52 120 THR A N 1
ATOM 841 C CA . THR A 1 114 ? -3.539 4.244 12.394 1.00 7.02 120 THR A CA 1
ATOM 842 C C . THR A 1 114 ? -2.556 5.389 12.545 1.00 7.22 120 THR A C 1
ATOM 843 O O . THR A 1 114 ? -1.926 5.757 11.547 1.00 5.68 120 THR A O 1
ATOM 847 N N . ALA A 1 115 ? -2.400 5.917 13.767 1.00 5.74 121 ALA A N 1
ATOM 848 C CA . ALA A 1 115 ? -1.419 7.040 13.889 1.00 6.86 121 ALA A CA 1
ATOM 849 C C . ALA A 1 115 ? -0.008 6.604 13.601 1.00 4.78 121 ALA A C 1
ATOM 850 O O . ALA A 1 115 ? 0.787 7.360 12.973 1.00 3.66 121 ALA A O 1
ATOM 852 N N . VAL A 1 116 ? 0.384 5.389 14.009 1.00 3.94 122 VAL A N 1
ATOM 853 C CA . VAL A 1 116 ? 1.733 4.871 13.740 1.00 3.09 122 VAL A CA 1
ATOM 854 C C . VAL A 1 116 ? 1.926 4.653 12.252 1.00 5.10 122 VAL A C 1
ATOM 855 O O . VAL A 1 116 ? 2.964 4.991 11.689 1.00 4.69 122 VAL A O 1
ATOM 859 N N . VAL A 1 117 ? 0.912 4.054 11.593 1.00 4.32 123 VAL A N 1
ATOM 860 C CA . VAL A 1 117 ? 1.031 3.858 10.141 1.00 3.49 123 VAL A CA 1
ATOM 861 C C . VAL A 1 117 ? 1.250 5.203 9.451 1.00 4.55 123 VAL A C 1
ATOM 862 O O . VAL A 1 117 ? 2.126 5.350 8.595 1.00 5.80 123 VAL A O 1
ATOM 866 N N . SER A 1 118 ? 0.450 6.220 9.772 1.00 5.97 124 SER A N 1
ATOM 867 C CA . SER A 1 118 ? 0.634 7.535 9.187 1.00 7.41 124 SER A CA 1
ATOM 868 C C . SER A 1 118 ? 2.053 8.045 9.383 1.00 7.81 124 SER A C 1
ATOM 869 O O . SER A 1 118 ? 2.732 8.509 8.454 1.00 8.51 124 SER A O 1
ATOM 872 N N . PHE A 1 119 ? 2.568 8.007 10.612 1.00 5.10 125 PHE A N 1
ATOM 873 C CA . PHE A 1 119 ? 3.944 8.450 10.877 1.00 5.65 125 PHE A CA 1
ATOM 874 C C . PHE A 1 119 ? 4.957 7.707 10.050 1.00 6.34 125 PHE A C 1
ATOM 875 O O . PHE A 1 119 ? 5.889 8.283 9.467 1.00 7.43 125 PHE A O 1
ATOM 883 N N . LEU A 1 120 ? 4.885 6.371 10.002 1.00 5.55 126 LEU A N 1
ATOM 884 C CA . LEU A 1 120 ? 5.913 5.585 9.343 1.00 4.44 126 LEU A CA 1
ATOM 885 C C . LEU A 1 120 ? 5.815 5.573 7.828 1.00 6.18 126 LEU A C 1
ATOM 886 O O . LEU A 1 120 ? 6.772 5.224 7.147 1.00 5.79 126 LEU A O 1
ATOM 891 N N . ALA A 1 121 ? 4.661 5.956 7.280 1.00 7.43 127 ALA A N 1
ATOM 892 C CA . ALA A 1 121 ? 4.460 5.817 5.848 1.00 12.71 127 ALA A CA 1
ATOM 893 C C . ALA A 1 121 ? 5.381 6.596 4.939 1.00 17.22 127 ALA A C 1
ATOM 894 O O . ALA A 1 121 ? 5.726 6.048 3.881 1.00 19.61 127 ALA A O 1
ATOM 896 N N . ALA A 1 122 ? 5.776 7.797 5.308 1.00 20.08 128 ALA A N 1
ATOM 897 C CA . ALA A 1 122 ? 6.703 8.531 4.431 1.00 23.08 128 ALA A CA 1
ATOM 898 C C . ALA A 1 122 ? 7.978 8.314 5.218 1.00 25.52 128 ALA A C 1
ATOM 899 O O . ALA A 1 122 ? 8.067 9.095 6.190 1.00 28.14 128 ALA A O 1
ATOM 901 N N . GLU A 1 123 ? 8.654 7.201 5.125 1.00 24.58 129 GLU A N 1
ATOM 902 C CA . GLU A 1 123 ? 9.822 6.839 5.908 1.00 22.74 129 GLU A CA 1
ATOM 903 C C . GLU A 1 123 ? 10.160 5.367 5.580 1.00 19.77 129 GLU A C 1
ATOM 904 O O . GLU A 1 123 ? 11.307 4.910 5.621 1.00 19.39 129 GLU A O 1
ATOM 910 N N . SER A 1 124 ? 9.114 4.605 5.240 1.00 13.13 130 SER A N 1
ATOM 911 C CA . SER A 1 12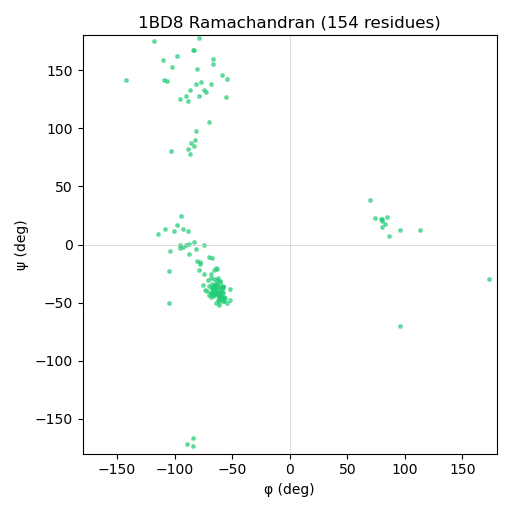4 ? 9.253 3.176 5.009 1.00 9.93 130 SER A CA 1
ATOM 912 C C . SER A 1 124 ? 9.286 2.758 3.547 1.00 8.69 130 SER A C 1
ATOM 913 O O . SER A 1 124 ? 8.689 3.410 2.672 1.00 9.52 130 SER A O 1
ATOM 916 N N . ASP A 1 125 ? 9.948 1.635 3.294 1.00 6.73 131 ASP A N 1
ATOM 917 C CA . ASP A 1 125 ? 9.971 1.081 1.930 1.00 9.06 131 ASP A CA 1
ATOM 918 C C . ASP A 1 125 ? 8.669 0.314 1.709 1.00 6.64 131 ASP A C 1
ATOM 919 O O . ASP A 1 125 ? 8.540 -0.861 2.102 1.00 6.40 131 ASP A O 1
ATOM 924 N N . LEU A 1 126 ? 7.681 0.931 1.066 1.00 6.01 132 LEU A N 1
ATOM 925 C CA . LEU A 1 126 ? 6.363 0.304 0.918 1.00 7.39 132 LEU A CA 1
ATOM 926 C C . LEU A 1 126 ? 6.284 -0.816 -0.100 1.00 9.20 132 LEU A C 1
ATOM 927 O O . LEU A 1 126 ? 5.228 -1.441 -0.235 1.00 9.58 132 LEU A O 1
ATOM 932 N N . HIS A 1 127 ? 7.368 -1.173 -0.793 1.00 12.04 133 HIS A N 1
ATOM 933 C CA . HIS A 1 127 ? 7.384 -2.303 -1.697 1.00 14.20 133 HIS A CA 1
ATOM 934 C C . HIS A 1 127 ? 7.914 -3.582 -1.027 1.00 13.80 133 HIS A C 1
ATOM 935 O O . HIS A 1 127 ? 7.945 -4.630 -1.673 1.00 13.30 133 HIS A O 1
ATOM 942 N N . ARG A 1 128 ? 8.335 -3.511 0.216 1.00 12.78 134 ARG A N 1
ATOM 943 C CA . ARG A 1 128 ? 8.890 -4.661 0.909 1.00 13.74 134 ARG A CA 1
ATOM 944 C C . ARG A 1 128 ? 7.784 -5.660 1.255 1.00 11.73 134 ARG A C 1
ATOM 945 O O . ARG A 1 128 ? 6.748 -5.298 1.807 1.00 10.35 134 ARG A O 1
ATOM 953 N N . ARG A 1 129 ? 8.039 -6.922 0.937 1.00 8.94 135 ARG A N 1
ATOM 954 C CA . ARG A 1 129 ? 7.031 -7.944 1.228 1.00 9.79 135 ARG A CA 1
ATOM 955 C C . ARG A 1 129 ? 7.448 -8.871 2.364 1.00 8.27 135 ARG A C 1
ATOM 956 O O . ARG A 1 129 ? 8.645 -9.205 2.468 1.00 8.00 135 ARG A O 1
ATOM 964 N N . ASP A 1 130 ? 6.487 -9.241 3.206 1.00 6.86 136 ASP A N 1
ATOM 965 C CA . ASP A 1 130 ? 6.858 -10.126 4.337 1.00 10.11 136 ASP A CA 1
ATOM 966 C C . ASP A 1 130 ? 6.867 -11.580 3.874 1.00 8.23 136 ASP A C 1
ATOM 967 O O . ASP A 1 130 ? 6.753 -11.865 2.687 1.00 6.12 136 ASP A O 1
ATOM 972 N N . ALA A 1 131 ? 6.902 -12.472 4.873 1.00 8.52 137 ALA A N 1
ATOM 973 C CA . ALA A 1 131 ? 6.941 -13.907 4.586 1.00 7.40 137 ALA A CA 1
ATOM 974 C C . ALA A 1 131 ? 5.729 -14.392 3.801 1.00 7.62 137 ALA A C 1
ATOM 975 O O . ALA A 1 131 ? 5.840 -15.391 3.065 1.00 7.50 137 ALA A O 1
ATOM 977 N N . ARG A 1 132 ? 4.576 -13.760 4.006 1.00 5.97 138 ARG A N 1
ATOM 978 C CA . ARG A 1 132 ? 3.357 -14.126 3.300 1.00 10.56 138 ARG A CA 1
ATOM 979 C C . ARG A 1 132 ? 3.258 -13.496 1.927 1.00 10.30 138 ARG A C 1
ATOM 980 O O . ARG A 1 132 ? 2.241 -13.682 1.245 1.00 10.77 138 ARG A O 1
ATOM 988 N N . GLY A 1 133 ? 4.262 -12.760 1.512 1.00 8.55 139 GLY A N 1
ATOM 989 C CA . GLY A 1 133 ? 4.346 -12.105 0.226 1.00 8.69 139 GLY A CA 1
ATOM 990 C C . GLY A 1 133 ? 3.551 -10.800 0.174 1.00 8.63 139 GLY A C 1
ATOM 991 O O . GLY A 1 133 ? 3.228 -10.351 -0.917 1.00 9.10 139 GLY A O 1
ATOM 992 N N . LEU A 1 134 ? 3.243 -10.205 1.330 1.00 7.58 140 LEU A N 1
ATOM 993 C CA . LEU A 1 134 ? 2.439 -8.995 1.278 1.00 6.91 140 LEU A CA 1
ATOM 994 C C . LEU A 1 134 ? 3.200 -7.700 1.574 1.00 7.83 140 LEU A C 1
ATOM 995 O O . LEU A 1 134 ? 4.008 -7.683 2.502 1.00 4.98 140 LEU A O 1
ATOM 1000 N N . THR A 1 135 ? 2.835 -6.672 0.793 1.00 6.64 141 THR A N 1
ATOM 1001 C CA . THR A 1 135 ? 3.357 -5.335 1.111 1.00 7.21 141 THR A CA 1
ATOM 1002 C C . THR A 1 135 ? 2.414 -4.797 2.177 1.00 5.28 141 THR A C 1
ATOM 1003 O O . THR A 1 135 ? 1.310 -5.306 2.446 1.00 3.79 141 THR A O 1
ATOM 1007 N N . PRO A 1 136 ? 2.770 -3.692 2.853 1.00 5.14 142 PRO A N 1
ATOM 1008 C CA . PRO A 1 136 ? 1.911 -3.104 3.858 1.00 5.54 142 PRO A CA 1
ATOM 1009 C C . PRO A 1 136 ? 0.543 -2.710 3.289 1.00 4.91 142 PRO A C 1
ATOM 1010 O O . PRO A 1 136 ? -0.488 -2.889 3.955 1.00 5.97 142 PRO A O 1
ATOM 1014 N N . LEU A 1 137 ? 0.476 -2.174 2.078 1.00 6.08 143 LEU A N 1
ATOM 1015 C CA . LEU A 1 137 ? -0.821 -1.856 1.455 1.00 4.79 143 LEU A CA 1
ATOM 1016 C C . LEU A 1 137 ? -1.608 -3.142 1.203 1.00 6.52 143 LEU A C 1
ATOM 1017 O O . LEU A 1 137 ? -2.826 -3.152 1.428 1.00 7.20 143 LEU A O 1
ATOM 1022 N N . GLU A 1 138 ? -0.964 -4.201 0.735 1.00 5.81 144 GLU A N 1
ATOM 1023 C CA . GLU A 1 138 ? -1.657 -5.478 0.497 1.00 6.89 144 GLU A CA 1
ATOM 1024 C C . GLU A 1 138 ? -2.135 -6.083 1.809 1.00 6.27 144 GLU A C 1
ATOM 1025 O O . GLU A 1 138 ? -3.313 -6.483 1.910 1.00 6.52 144 GLU A O 1
ATOM 1031 N N . LEU A 1 139 ? -1.336 -6.026 2.872 1.00 4.10 145 LEU A N 1
ATOM 1032 C CA . LEU A 1 139 ? -1.849 -6.504 4.166 1.00 4.77 145 LEU A CA 1
ATOM 1033 C C . LEU A 1 139 ? -3.096 -5.694 4.556 1.00 6.62 145 LEU A C 1
ATOM 1034 O O . LEU A 1 139 ? -4.054 -6.251 5.092 1.00 7.57 145 LEU A O 1
ATOM 1039 N N . ALA A 1 140 ? -3.050 -4.358 4.447 1.00 5.64 146 ALA A N 1
ATOM 1040 C CA . ALA A 1 140 ? -4.275 -3.569 4.661 1.00 9.34 146 ALA A CA 1
ATOM 1041 C C . ALA A 1 140 ? -5.150 -3.979 3.485 1.00 12.23 146 ALA A C 1
ATOM 1042 O O . ALA A 1 140 ? -4.499 -4.328 2.498 1.00 17.35 146 ALA A O 1
ATOM 1044 N N . LEU A 1 141 ? -6.387 -4.032 3.191 1.00 16.60 147 LEU A N 1
ATOM 1045 C CA . LEU A 1 141 ? -6.871 -4.582 1.908 1.00 11.31 147 LEU A CA 1
ATOM 1046 C C . LEU A 1 141 ? -7.195 -6.034 2.328 1.00 11.07 147 LEU A C 1
ATOM 1047 O O . LEU A 1 141 ? -8.377 -6.306 2.401 1.00 11.56 147 LEU A O 1
ATOM 1052 N N . GLN A 1 142 ? -6.202 -6.864 2.617 1.00 12.85 148 GLN A N 1
ATOM 1053 C CA . GLN A 1 142 ? -6.537 -8.212 3.098 1.00 14.90 148 GLN A CA 1
ATOM 1054 C C . GLN A 1 142 ? -7.363 -8.124 4.366 1.00 13.85 148 GLN A C 1
ATOM 1055 O O . GLN A 1 142 ? -8.395 -8.782 4.574 1.00 13.94 148 GLN A O 1
ATOM 1061 N N . ARG A 1 143 ? -6.943 -7.243 5.300 1.00 11.10 149 ARG A N 1
ATOM 1062 C CA . ARG A 1 143 ? -7.717 -7.117 6.537 1.00 11.17 149 ARG A CA 1
ATOM 1063 C C . ARG A 1 143 ? -8.989 -6.296 6.388 1.00 10.26 149 ARG A C 1
ATOM 1064 O O . ARG A 1 143 ? -9.852 -6.256 7.280 1.00 7.59 149 ARG A O 1
ATOM 1072 N N . GLY A 1 144 ? -9.122 -5.548 5.294 1.00 8.04 150 GLY A N 1
ATOM 1073 C CA . GLY A 1 144 ? -10.285 -4.669 5.088 1.00 8.00 150 GLY A CA 1
ATOM 1074 C C . GLY A 1 144 ? -10.131 -3.357 5.857 1.00 7.76 150 GLY A C 1
ATOM 1075 O O . GLY A 1 144 ? -11.104 -2.620 6.019 1.00 7.14 150 GLY A O 1
ATOM 1076 N N . ALA A 1 145 ? -8.901 -2.988 6.184 1.00 6.63 151 ALA A N 1
ATOM 1077 C CA . ALA A 1 145 ? -8.636 -1.795 7.013 1.00 5.42 151 ALA A CA 1
ATOM 1078 C C . ALA A 1 145 ? -8.560 -0.571 6.106 1.00 7.22 151 ALA A C 1
ATOM 1079 O O . ALA A 1 145 ? -7.498 -0.059 5.765 1.00 6.59 151 ALA A O 1
ATOM 1081 N N . GLN A 1 146 ? -9.737 -0.080 5.683 1.00 6.44 152 GLN A N 1
ATOM 1082 C CA . GLN A 1 146 ? -9.800 0.979 4.682 1.00 6.34 152 GLN A CA 1
ATOM 1083 C C . GLN A 1 146 ? -9.121 2.284 5.078 1.00 6.72 152 GLN A C 1
ATOM 1084 O O . GLN A 1 146 ? -8.560 2.960 4.216 1.00 5.54 152 GLN A O 1
ATOM 1090 N N . ASP A 1 147 ? -9.115 2.647 6.369 1.00 4.62 153 ASP A N 1
ATOM 1091 C CA . ASP A 1 147 ? -8.405 3.859 6.763 1.00 5.87 153 ASP A CA 1
ATOM 1092 C C . ASP A 1 147 ? -6.908 3.708 6.509 1.00 5.09 153 ASP A C 1
ATOM 1093 O O . ASP A 1 147 ? -6.227 4.690 6.185 1.00 5.49 153 ASP A O 1
ATOM 1098 N N . LEU A 1 148 ? -6.349 2.504 6.685 1.00 3.90 154 LEU A N 1
ATOM 1099 C CA . LEU A 1 148 ? -4.927 2.303 6.444 1.00 3.33 154 LEU A CA 1
ATOM 1100 C C . LEU A 1 148 ? -4.657 2.271 4.938 1.00 4.45 154 LEU A C 1
ATOM 1101 O O . LEU A 1 148 ? -3.643 2.803 4.480 1.00 3.03 154 LEU A O 1
ATOM 1106 N N . VAL A 1 149 ? -5.612 1.719 4.186 1.00 3.43 155 VAL A N 1
ATOM 1107 C CA . VAL A 1 149 ? -5.412 1.725 2.729 1.00 4.16 155 VAL A CA 1
ATOM 1108 C C . VAL A 1 149 ? -5.323 3.177 2.264 1.00 4.74 155 VAL A C 1
ATOM 1109 O O . VAL A 1 149 ? -4.447 3.463 1.453 1.00 4.97 155 VAL A O 1
ATOM 1113 N N . ASP A 1 150 ? -6.258 4.003 2.673 1.00 7.65 156 ASP A N 1
ATOM 1114 C CA . ASP A 1 150 ? -6.328 5.413 2.297 1.00 10.35 156 ASP A CA 1
ATOM 1115 C C . ASP A 1 150 ? -5.005 6.122 2.548 1.00 8.61 156 ASP A C 1
ATOM 1116 O O . ASP A 1 150 ? -4.459 6.779 1.683 1.00 9.91 156 ASP A O 1
ATOM 1121 N N . ILE A 1 151 ? -4.455 5.912 3.745 1.00 6.75 157 ILE A N 1
ATOM 1122 C CA . ILE A 1 151 ? -3.127 6.483 4.045 1.00 5.06 157 ILE A CA 1
ATOM 1123 C C . ILE A 1 151 ? -2.041 5.970 3.132 1.00 6.52 157 ILE A C 1
ATOM 1124 O O . ILE A 1 151 ? -1.250 6.761 2.557 1.00 6.97 157 ILE A O 1
ATOM 1129 N N . LEU A 1 152 ? -1.918 4.633 3.010 1.00 2.40 158 LEU A N 1
ATOM 1130 C CA . LEU A 1 152 ? -0.859 4.070 2.195 1.00 3.59 158 LEU A CA 1
ATOM 1131 C C . LEU A 1 152 ? -0.920 4.386 0.721 1.00 4.23 158 LEU A C 1
ATOM 1132 O O . LEU A 1 152 ? 0.128 4.607 0.134 1.00 4.80 158 LEU A O 1
ATOM 1137 N N . GLN A 1 153 ? -2.120 4.526 0.142 1.00 5.18 159 GLN A N 1
ATOM 1138 C CA . GLN A 1 153 ? -2.212 4.897 -1.265 1.00 8.32 159 GLN A CA 1
ATOM 1139 C C . GLN A 1 153 ? -1.609 6.271 -1.531 1.00 9.41 159 GLN A C 1
ATOM 1140 O O . GLN A 1 153 ? -1.109 6.531 -2.626 1.00 12.28 159 GLN A O 1
ATOM 1146 N N . GLY A 1 154 ? -1.632 7.166 -0.558 1.00 10.92 160 GLY A N 1
ATOM 1147 C CA . GLY A 1 154 ? -1.072 8.506 -0.698 1.00 14.98 160 GLY A CA 1
ATOM 1148 C C . GLY A 1 154 ? 0.442 8.494 -0.880 1.00 18.15 160 GLY A C 1
ATOM 1149 O O . GLY A 1 154 ? 1.003 9.468 -1.410 1.00 17.67 160 GLY A O 1
ATOM 1150 N N . HIS A 1 155 ? 1.103 7.422 -0.449 1.00 19.23 161 HIS A N 1
ATOM 1151 C CA . HIS A 1 155 ? 2.550 7.279 -0.521 1.00 21.78 161 HIS A CA 1
ATOM 1152 C C . HIS A 1 155 ? 3.015 6.352 -1.620 1.00 25.60 161 HIS A C 1
ATOM 1153 O O . HIS A 1 155 ? 4.207 6.206 -1.904 1.00 25.88 161 HIS A O 1
ATOM 1160 N N . MET A 1 156 ? 2.098 5.702 -2.302 1.00 29.37 162 MET A N 1
ATOM 1161 C CA . MET A 1 156 ? 2.239 4.867 -3.467 1.00 33.87 162 MET A CA 1
ATOM 1162 C C . MET A 1 156 ? 1.572 3.511 -3.319 1.00 34.73 162 MET A C 1
ATOM 1163 O O . MET A 1 156 ? 0.378 3.334 -3.619 1.00 36.62 162 MET A O 1
#

Solvent-accessible surface area: 7979 Å² total; per-residue (Å²): 212,36,4,32,69,0,5,29,0,0,45,146,19,48,39,151,47,0,105,153,5,1,89,199,86,131,15,100,2,50,25,115,22,179,164,46,74,12,0,1,23,44,5,100,26,45,19,38,33,0,0,61,23,0,13,146,82,43,7,51,25,81,35,86,52,156,61,14,33,9,1,4,2,32,0,0,98,56,24,84,38,95,2,0,94,19,0,35,142,71,50,9,69,11,42,53,69,17,67,82,23,4,1,0,0,3,29,0,0,91,97,38,53,71,56,2,0,60,52,0,3,66,80,15,60,26,150,137,156,26,83,191,38,28,14,0,46,70,9,0,96,132,105,44,23,102,104,6,8,86,44,2,102,66,74,173

Sequence (156 aa):
RAGDRLSGAAARGDVQEVRRLLHRELVHPDALNRFGKTALQVMMFGSTAIALELLKQGASPNVQDTSGTSPVHDAARTGFLDTLKVLVEHGADVNVPDGTGALPIHLAVQEGHTAVVSFLAAESDLHRRDARGLTPLELALQRGAQDLVDILQGHM

B-factor: mean 12.77, std 10.51, range [2.0, 64.86]

InterPro domains:
  IPR002110 Ankyrin repeat [PF12796] (13-104)
  IPR002110 Ankyrin repeat [PF12796] (106-158)
  IPR002110 Ankyrin repeat [PS50088] (73-105)
  IPR002110 Ankyrin repeat [SM00248] (41-69)
  IPR002110 Ankyrin repeat [SM00248] (73-102)
  IPR002110 Ankyrin repeat [SM00248] (106-134)
  IPR002110 Ankyrin repeat [SM00248] (138-166)
  IPR036770 Ankyrin repeat-containing domain superfamily [G3DSA:1.25.40.20] (1-166)
  IPR036770 Ankyrin repeat-containing domain superfamily [SSF48403] (9-162)
  IPR050776 Ankyrin Repeat and Cyclin-Dependent Kinase Inhibitor [PTHR24201] (4-163)

Foldseek 3Di:
DLQQQLLVCQLVLPLVSNCCSCPVVVDQQQDHDPVRHGSLARGPLLNLSSLLVNLVSPHDQADADPQRDGSLLVCLLVQNVSNNVSSVVSPYQQAGAGNQQDGSLLNNLLNVNLVSNLVCQVRYDQCGAGNVRDGSLVSCVVVVNVSSNVSNVVSD

Secondary structure (DSSP, 8-state):
-HHHHHHHHHHHT-HHHHHHIIIII---TT---TTS--HHHHS-TT-HHHHHHHHHTT--TT---TTS--HHHHHHHTT-HHHHHHHHHTT--S----TTS--HHHHHHHHT-HHHHHHHHTTS-TT---TTS--HHHHHHHS--HHHHHHHHTT-

CATH classification: 1.25.40.20

Radius of gyration: 16.33 Å; Cα contacts (8 Å, |Δi|>4): 274; chains: 1; bounding box: 37×25×44 Å

Organism: Homo sapiens (NCBI:txid9606)

GO terms:
  GO:0005829 cytosol (C, TAS)
  GO:0005515 protein binding (F, IPI)
  GO:0004861 cyclin-dependent protein serine/threonine kinase inhibitor activity (F, IDA)
  GO:0005634 nucleus (C, IDA)
  GO:0005737 cytoplasm (C, IDA)
  GO:2000045 regulation of G1/S transition of mitotic cell cycle (P, IDA)
  GO:2000134 negative regulation of G1/S transition of mitotic cell cycle (P, IDA)
  GO:0030308 negative regulation of cell growth (P, IDA)
  GO:0008285 negative regulation of cell population proliferation (P, IDA)
  GO:0004861 cyclin-dependent protein serine/threonine kinase inhibitor activity (F, TAS)
  GO:0000731 DNA synthesis involved in DNA repair (P, IMP)
  GO:0009411 response to UV (P, IMP)
  GO:1902230 negative regulation of intrinsic apoptotic signaling pathway in response to DNA damage (P, IMP)
  GO:0032526 response to retinoic acid (P, IMP)
  GO:0033280 response to vitamin D (P, IMP)
  GO:0048102 autophagic cell death (P, IMP)
  GO:0019901 protein kinase binding (F, IPI)
  GO:0005654 nucleoplasm (C, IDA)
  GO:0005829 cytosol (C, IDA)